Protein AF-A0A392RKI8-F1 (afdb_monomer_lite)

Organism: NCBI:txid97028

Sequence (116 aa):
FLLKPLKQFLLQHRPDCIVVDTFHRWAGDIDELKIPRIDDFTGNGCFPGCVIENTRKHVVLESLSSDSEPFVIPGLADRIEIKEIAYGLEASDQSFIWVVGKIINSSKQEETCSEN

Radius of gyration: 20.39 Å; chains: 1; bounding box: 41×44×45 Å

Foldseek 3Di:
DVPVVVLVVCLVPVDQEAEDDAVPPCPVVNVVVVRHYDYHDDVPDDVVVLQVVQCVVVVVVVPDPDLQDWDFRPPDPDTDIDGDVVVVVVVVPDDDDDDDDDPDPDPDDPPDPDDD

pLDDT: mean 81.09, std 16.01, range [28.77, 96.56]

Secondary structure (DSSP, 8-state):
--HHHHHHHHHHH--S-EEEETT-GGGGGGGGG---EEEEE-TT-HHHHHHHHHHHHTTGGGG-S-TT--EE-TT-SS--EE--HHHHHHHTT------PPP--------------

Structure (mmCIF, N/CA/C/O backbone):
data_AF-A0A392RKI8-F1
#
_entry.id   AF-A0A392RKI8-F1
#
loop_
_atom_site.group_PDB
_atom_site.id
_atom_site.type_symbol
_atom_site.label_atom_id
_atom_site.label_alt_id
_atom_site.label_comp_id
_atom_site.label_asym_id
_atom_site.label_entity_id
_atom_site.label_seq_id
_atom_site.pdbx_PDB_ins_code
_atom_site.Cartn_x
_atom_site.Cartn_y
_atom_site.Cartn_z
_atom_site.occupancy
_atom_site.B_iso_or_equiv
_atom_site.auth_seq_id
_atom_site.auth_comp_id
_atom_site.auth_asym_id
_atom_site.auth_atom_id
_atom_site.pdbx_PDB_model_num
ATOM 1 N N . PHE A 1 1 ? 1.481 9.834 22.056 1.00 66.00 1 PHE A N 1
ATOM 2 C CA . PHE A 1 1 ? 0.691 10.935 22.657 1.00 66.00 1 PHE A CA 1
ATOM 3 C C . PHE A 1 1 ? -0.789 10.935 22.249 1.00 66.00 1 PHE A C 1
ATOM 5 O O . PHE A 1 1 ? -1.607 11.237 23.104 1.00 66.00 1 PHE A O 1
ATOM 12 N N . LEU A 1 2 ? -1.168 10.532 21.024 1.00 83.44 2 LEU A N 1
ATOM 13 C CA . LEU A 1 2 ? -2.577 10.533 20.573 1.00 83.44 2 LEU A CA 1
ATOM 14 C C . LEU A 1 2 ? -3.407 9.286 20.945 1.00 83.44 2 LEU A C 1
ATOM 16 O O . LEU A 1 2 ? -4.630 9.343 20.933 1.00 83.44 2 LEU A O 1
ATOM 20 N N . LEU A 1 3 ? -2.771 8.175 21.326 1.00 88.19 3 LEU A N 1
ATOM 21 C CA . LEU A 1 3 ? -3.479 6.918 21.601 1.00 88.19 3 LEU A CA 1
ATOM 22 C C . LEU A 1 3 ? -4.470 7.016 22.777 1.00 88.19 3 LEU A C 1
ATOM 24 O O . LEU A 1 3 ? -5.582 6.512 22.693 1.00 88.19 3 LEU A O 1
ATOM 28 N N . LYS A 1 4 ? -4.089 7.691 23.869 1.00 90.06 4 LYS A N 1
ATOM 29 C CA . LYS A 1 4 ? -4.957 7.871 25.047 1.00 90.06 4 LYS A CA 1
ATOM 30 C C . LYS A 1 4 ? -6.249 8.645 24.728 1.00 90.06 4 LYS A C 1
ATOM 32 O O . LYS A 1 4 ? -7.318 8.112 25.021 1.00 90.06 4 LYS A O 1
ATOM 37 N N . PRO A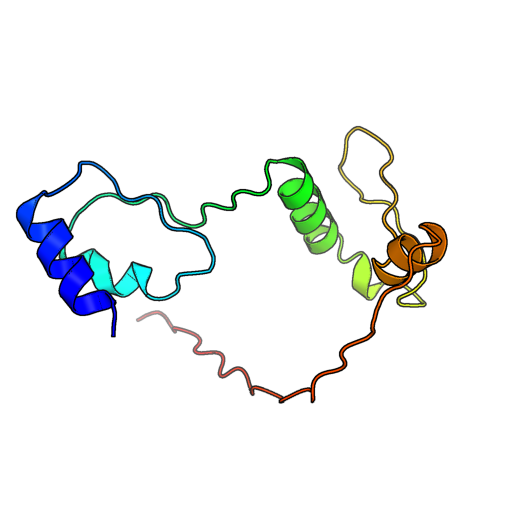 1 5 ? -6.201 9.855 24.130 1.00 93.88 5 PRO A N 1
ATOM 38 C CA . PRO A 1 5 ? -7.428 10.562 23.765 1.00 93.88 5 PRO A CA 1
ATOM 39 C C . PRO A 1 5 ? -8.252 9.808 22.710 1.00 93.88 5 PRO A C 1
ATOM 41 O O . PRO A 1 5 ? -9.477 9.823 22.792 1.00 93.88 5 PRO A O 1
ATOM 44 N N . LEU A 1 6 ? -7.610 9.081 21.788 1.00 92.31 6 LEU A N 1
ATOM 45 C CA . LEU A 1 6 ? -8.311 8.230 20.823 1.00 92.31 6 LEU A CA 1
ATOM 46 C C . LEU A 1 6 ? -9.090 7.095 21.507 1.00 92.31 6 LEU A C 1
ATOM 48 O O . LEU A 1 6 ? -10.272 6.921 21.229 1.00 92.31 6 LEU A O 1
ATOM 52 N N . LYS A 1 7 ? -8.469 6.359 22.439 1.00 93.00 7 LYS A N 1
ATOM 53 C CA . LYS A 1 7 ? -9.149 5.300 23.210 1.00 93.00 7 LYS A CA 1
ATOM 54 C C . LYS A 1 7 ? -10.378 5.837 23.944 1.00 93.00 7 LYS A C 1
ATOM 56 O O . LYS A 1 7 ? -11.442 5.230 23.883 1.00 93.00 7 LYS A O 1
ATOM 61 N N . GLN A 1 8 ? -10.249 6.998 24.589 1.00 94.00 8 GLN A N 1
ATOM 62 C CA . GLN A 1 8 ? -11.363 7.634 25.294 1.00 94.00 8 GLN A CA 1
ATOM 63 C C . GLN A 1 8 ? -12.516 7.999 24.346 1.00 94.00 8 GLN A C 1
ATOM 65 O O . GLN A 1 8 ? -13.676 7.759 24.674 1.00 94.00 8 GLN A O 1
ATOM 70 N N . PHE A 1 9 ? -12.201 8.545 23.170 1.00 94.88 9 PHE A N 1
ATOM 71 C CA . PHE A 1 9 ? -13.188 8.875 22.141 1.00 94.88 9 PHE A CA 1
ATOM 72 C C . PHE A 1 9 ? -13.914 7.624 21.618 1.00 94.88 9 PHE A C 1
ATOM 74 O O . PHE A 1 9 ? -15.144 7.592 21.553 1.00 94.88 9 PHE A O 1
ATOM 81 N N . LEU A 1 10 ? -13.167 6.556 21.322 1.00 94.25 10 LEU A N 1
ATOM 82 C CA . LEU A 1 10 ? -13.724 5.283 20.855 1.00 94.25 10 LEU A CA 1
ATOM 83 C C . LEU A 1 10 ? -14.629 4.624 21.903 1.00 94.25 10 LEU A C 1
ATOM 85 O O . LEU A 1 10 ? -15.663 4.076 21.541 1.00 94.25 10 LEU A O 1
ATOM 89 N N . LEU A 1 11 ? -14.297 4.722 23.193 1.00 92.12 11 LEU A N 1
ATOM 90 C CA . LEU A 1 11 ? -15.158 4.234 24.277 1.00 92.12 11 LEU A CA 1
ATOM 91 C C . LEU A 1 11 ? -16.472 5.018 24.392 1.00 92.12 11 LEU A C 1
ATOM 93 O O . LEU A 1 11 ? -17.504 4.436 24.715 1.00 92.12 11 LEU A O 1
ATOM 97 N N . GLN A 1 12 ? -16.444 6.330 24.143 1.00 96.06 12 GLN A N 1
ATOM 98 C CA . GLN A 1 12 ? -17.621 7.195 24.269 1.00 96.06 12 GLN A CA 1
ATOM 99 C C . GLN A 1 12 ? -18.608 7.049 23.113 1.00 96.06 12 GLN A C 1
ATOM 101 O O . GLN A 1 12 ? -19.805 7.242 23.315 1.00 96.06 12 GLN A O 1
ATOM 106 N N . HIS A 1 13 ? -18.124 6.785 21.900 1.00 95.44 13 HIS A N 1
ATOM 107 C CA . HIS A 1 13 ? -18.973 6.734 20.702 1.00 95.44 13 HIS A CA 1
ATOM 108 C C . HIS A 1 13 ? -19.181 5.317 20.175 1.00 95.44 13 HIS A C 1
ATOM 110 O O . HIS A 1 13 ? -20.175 5.068 19.503 1.00 95.44 13 HIS A O 1
ATOM 116 N N . ARG A 1 14 ? -18.264 4.402 20.511 1.00 92.75 14 ARG A N 1
ATOM 117 C CA . ARG A 1 14 ? -18.291 2.969 20.206 1.00 92.75 14 ARG A CA 1
ATOM 118 C C . ARG A 1 14 ? -18.759 2.650 18.773 1.00 92.75 14 ARG A C 1
ATOM 120 O O . ARG A 1 14 ? -19.829 2.066 18.610 1.00 92.75 14 ARG A O 1
ATOM 127 N N . PRO A 1 15 ? -17.974 3.024 17.745 1.00 95.50 15 PRO A N 1
ATOM 128 C CA . PRO A 1 15 ? -18.314 2.735 16.353 1.00 95.50 15 PRO A CA 1
ATOM 129 C C . PRO A 1 15 ? -18.404 1.226 16.080 1.00 95.50 15 PRO A C 1
ATOM 131 O O . PRO A 1 15 ? -17.795 0.424 16.789 1.00 95.50 15 PRO A O 1
ATOM 134 N N . ASP A 1 16 ? -19.111 0.851 15.012 1.00 96.56 16 ASP A N 1
ATOM 135 C CA . ASP A 1 16 ? -19.264 -0.551 14.595 1.00 96.56 16 ASP A CA 1
ATOM 136 C C . ASP A 1 16 ? -17.980 -1.149 13.995 1.00 96.56 16 ASP A C 1
ATOM 138 O O . ASP A 1 16 ? -17.781 -2.362 14.033 1.00 96.56 16 ASP A O 1
ATOM 142 N N . CYS A 1 17 ? -17.105 -0.309 13.435 1.00 95.00 17 CYS A N 1
ATOM 143 C CA . CYS A 1 17 ? -15.825 -0.718 12.866 1.00 95.00 17 CYS A CA 1
ATOM 144 C C . CYS A 1 17 ? -14.833 0.454 12.828 1.00 95.00 17 CYS A C 1
ATOM 146 O O . CYS A 1 17 ? -15.230 1.614 12.708 1.00 95.00 17 CYS A O 1
ATOM 148 N N . ILE A 1 18 ? -13.537 0.146 12.873 1.00 94.00 18 ILE A N 1
ATOM 149 C CA . ILE A 1 18 ? -12.435 1.097 12.668 1.00 94.00 18 ILE A CA 1
ATOM 150 C C . ILE A 1 18 ? -11.694 0.720 11.383 1.00 94.00 18 ILE A C 1
ATOM 152 O O . ILE A 1 18 ? -11.402 -0.449 11.158 1.00 94.00 18 ILE A O 1
ATOM 156 N N . VAL A 1 19 ? -11.378 1.699 10.539 1.00 93.81 19 VAL A N 1
ATOM 157 C CA . VAL A 1 19 ? -10.498 1.496 9.380 1.00 93.81 19 VAL A CA 1
ATOM 158 C C . VAL A 1 19 ? -9.129 2.049 9.736 1.00 93.81 19 VAL A C 1
ATOM 160 O O . VAL A 1 19 ? -9.006 3.228 10.076 1.00 93.81 19 VAL A O 1
ATOM 163 N N . VAL A 1 20 ? -8.121 1.187 9.699 1.00 91.31 20 VAL A N 1
ATOM 164 C CA . VAL A 1 20 ? -6.756 1.513 10.101 1.00 91.31 20 VAL A CA 1
ATOM 165 C C . VAL A 1 20 ? -5.882 1.551 8.858 1.00 91.31 20 VAL A C 1
ATOM 167 O O . VAL A 1 20 ? -5.787 0.576 8.119 1.00 91.31 20 VAL A O 1
ATOM 170 N N . ASP A 1 21 ? -5.225 2.686 8.638 1.00 90.12 21 ASP A N 1
ATOM 171 C CA . ASP A 1 21 ? -4.206 2.793 7.597 1.00 90.12 21 ASP A CA 1
ATOM 172 C C . ASP A 1 21 ? -2.972 1.948 7.953 1.00 90.12 21 ASP A C 1
ATOM 174 O O . ASP A 1 21 ? -2.529 1.944 9.106 1.00 90.12 21 ASP A O 1
ATOM 178 N N . THR A 1 22 ? -2.413 1.273 6.947 1.00 85.25 22 THR A N 1
ATOM 179 C CA . THR A 1 22 ? -1.297 0.313 7.042 1.00 85.25 22 THR A CA 1
ATOM 180 C C . THR A 1 22 ? -0.086 0.819 7.835 1.00 85.25 22 THR A C 1
ATOM 182 O O . THR A 1 22 ? 0.662 0.031 8.414 1.00 85.25 22 THR A O 1
ATOM 185 N N . PHE A 1 23 ? 0.145 2.133 7.910 1.00 85.50 23 PHE A N 1
ATOM 186 C CA . PHE A 1 23 ? 1.305 2.687 8.616 1.00 85.50 23 PHE A CA 1
ATOM 187 C C . PHE A 1 23 ? 1.105 2.847 10.133 1.00 85.50 23 PHE A C 1
ATOM 189 O O . PHE A 1 23 ? 2.061 3.148 10.860 1.00 85.50 23 PHE A O 1
ATOM 196 N N . HIS A 1 24 ? -0.101 2.621 10.656 1.00 86.56 24 HIS A N 1
ATOM 197 C CA . HIS A 1 24 ? -0.415 2.824 12.070 1.00 86.56 24 HIS A CA 1
ATOM 198 C C . HIS A 1 24 ? -0.153 1.587 12.934 1.00 86.56 24 HIS A C 1
ATOM 200 O O . HIS A 1 24 ? -1.064 0.887 13.368 1.00 86.56 24 HIS A O 1
ATOM 206 N N . ARG A 1 25 ? 1.116 1.394 13.311 1.00 82.69 25 ARG A N 1
ATOM 207 C CA . ARG A 1 25 ? 1.547 0.288 14.193 1.00 82.69 25 ARG A CA 1
ATOM 208 C C . ARG A 1 25 ? 0.871 0.255 15.572 1.00 82.69 25 ARG A C 1
ATOM 210 O O . ARG A 1 25 ? 0.881 -0.780 16.221 1.00 82.69 25 ARG A O 1
ATOM 217 N N . TRP A 1 26 ? 0.291 1.370 16.023 1.00 87.19 26 TRP A N 1
ATOM 218 C CA . TRP A 1 26 ? -0.426 1.452 17.302 1.00 87.19 26 TRP A CA 1
ATOM 219 C C . TRP A 1 26 ? -1.782 0.742 17.290 1.00 87.19 26 TRP A C 1
ATOM 221 O O . TRP A 1 26 ? -2.403 0.621 18.341 1.00 87.19 26 TRP A O 1
ATOM 231 N N . ALA A 1 27 ? -2.278 0.302 16.131 1.00 86.69 27 ALA A N 1
ATOM 232 C CA . ALA A 1 27 ? -3.610 -0.285 16.011 1.00 86.69 27 ALA A CA 1
ATOM 233 C C . ALA A 1 27 ? -3.823 -1.509 16.916 1.00 86.69 27 ALA A C 1
ATOM 235 O O . ALA A 1 27 ? -4.898 -1.654 17.493 1.00 86.69 27 ALA A O 1
ATOM 236 N N . GLY A 1 28 ? -2.777 -2.315 17.142 1.00 87.12 28 GLY A N 1
ATOM 237 C CA . GLY A 1 28 ? -2.805 -3.416 18.114 1.00 87.12 28 GLY A CA 1
ATOM 238 C C . GLY A 1 28 ? -3.142 -2.967 19.539 1.00 87.12 28 GLY A C 1
ATOM 239 O O . GLY A 1 28 ? -3.831 -3.665 20.279 1.00 87.12 28 GLY A O 1
ATOM 240 N N . ASP A 1 29 ? -2.746 -1.751 19.917 1.00 89.31 29 ASP A N 1
ATOM 241 C CA . ASP A 1 29 ? -2.935 -1.248 21.276 1.00 89.31 29 ASP A CA 1
ATOM 242 C C . ASP A 1 29 ? -4.410 -0.974 21.612 1.00 89.31 29 ASP A C 1
ATOM 244 O O . ASP A 1 29 ? -4.734 -0.772 22.785 1.00 89.31 29 ASP A O 1
ATOM 248 N N . ILE A 1 30 ? -5.307 -0.914 20.620 1.00 90.12 30 ILE A N 1
ATOM 249 C CA . ILE A 1 30 ? -6.744 -0.665 20.822 1.00 90.12 30 ILE A CA 1
ATOM 250 C C . ILE A 1 30 ? -7.608 -1.936 20.763 1.00 90.12 30 ILE A C 1
ATOM 252 O O . ILE A 1 30 ? -8.826 -1.838 20.914 1.00 90.12 30 ILE A O 1
ATOM 256 N N . ASP A 1 31 ? -7.013 -3.129 20.641 1.00 88.19 31 ASP A N 1
ATOM 257 C CA . ASP A 1 31 ? -7.750 -4.410 20.597 1.00 88.19 31 ASP A CA 1
ATOM 258 C C . ASP A 1 31 ? -8.502 -4.747 21.890 1.00 88.19 31 ASP A C 1
ATOM 260 O O . ASP A 1 31 ? -9.481 -5.503 21.895 1.00 88.19 31 ASP A O 1
ATOM 264 N N . GLU A 1 32 ? -8.091 -4.139 23.002 1.00 90.00 32 GLU A N 1
ATOM 265 C CA . GLU A 1 32 ? -8.806 -4.198 24.278 1.00 90.00 32 GLU A CA 1
ATOM 266 C C . GLU A 1 32 ? -10.228 -3.617 24.193 1.00 90.00 32 GLU A C 1
ATOM 268 O O . GLU A 1 32 ? -11.096 -4.017 24.968 1.00 90.00 32 GLU A O 1
ATOM 273 N N . LEU A 1 33 ? -10.495 -2.729 23.227 1.00 91.50 33 LEU A N 1
ATOM 274 C CA . LEU A 1 33 ? -11.798 -2.083 23.050 1.00 91.50 33 LEU A CA 1
ATOM 275 C C . LEU A 1 33 ? -12.844 -3.001 22.402 1.00 91.50 33 LEU A C 1
ATOM 277 O O . LEU A 1 33 ? -14.029 -2.668 22.416 1.00 91.50 33 LEU A O 1
ATOM 281 N N . LYS A 1 34 ? -12.429 -4.150 21.844 1.00 92.81 34 LYS A N 1
ATOM 282 C CA . LYS A 1 34 ? -13.308 -5.132 21.176 1.00 92.81 34 LYS A CA 1
ATOM 283 C C . LYS A 1 34 ? -14.198 -4.518 20.084 1.00 92.81 34 LYS A C 1
ATOM 285 O O . LYS A 1 34 ? -15.332 -4.953 19.887 1.00 92.81 34 LYS A O 1
ATOM 290 N N . ILE A 1 35 ? -13.679 -3.513 19.380 1.00 94.94 35 ILE A N 1
ATOM 291 C CA . ILE A 1 35 ? -14.305 -2.928 18.192 1.00 94.94 35 ILE A CA 1
ATOM 292 C C . ILE A 1 35 ? -13.690 -3.613 16.963 1.00 94.94 35 ILE A C 1
ATOM 294 O O . ILE A 1 35 ? -12.462 -3.645 16.870 1.00 94.94 35 ILE A O 1
ATOM 298 N N . PRO A 1 36 ? -14.495 -4.170 16.038 1.00 93.75 36 PRO A N 1
ATOM 299 C CA . PRO A 1 36 ? -13.993 -4.719 14.783 1.00 93.75 36 PRO A CA 1
ATOM 300 C C . PRO A 1 36 ? -13.129 -3.710 14.025 1.00 93.75 36 PRO A C 1
ATOM 302 O O . PRO A 1 36 ? -13.396 -2.506 14.049 1.00 93.75 36 PRO A O 1
ATOM 305 N N . ARG A 1 37 ? -12.104 -4.191 13.325 1.00 91.75 37 ARG A N 1
ATOM 306 C CA . ARG A 1 37 ? -11.237 -3.327 12.528 1.00 91.75 37 ARG A CA 1
ATOM 307 C C . ARG A 1 37 ? -10.903 -3.938 11.178 1.00 91.75 37 ARG A C 1
ATOM 309 O O . ARG A 1 37 ? -10.836 -5.157 11.038 1.00 91.75 37 ARG A O 1
ATOM 316 N N . ILE A 1 38 ? -10.700 -3.059 10.208 1.00 91.31 38 ILE A N 1
ATOM 317 C CA . ILE A 1 38 ? -10.109 -3.374 8.913 1.00 91.31 38 ILE A CA 1
ATOM 318 C C . ILE A 1 38 ? -8.671 -2.874 8.982 1.00 91.31 38 ILE A C 1
ATOM 320 O O . ILE A 1 38 ? -8.437 -1.662 8.974 1.00 91.31 38 ILE A O 1
ATOM 324 N N . ASP A 1 39 ? -7.749 -3.824 9.108 1.00 84.69 39 ASP A N 1
ATOM 325 C CA . ASP A 1 39 ? -6.311 -3.572 9.083 1.00 84.69 39 ASP A CA 1
ATOM 326 C C . ASP A 1 39 ? -5.809 -3.402 7.644 1.00 84.69 39 ASP A C 1
ATOM 328 O O . ASP A 1 39 ? -6.448 -3.843 6.686 1.00 84.69 39 ASP A O 1
ATOM 332 N N . ASP A 1 40 ? -4.652 -2.753 7.512 1.00 80.69 40 ASP A N 1
ATOM 333 C CA . ASP A 1 40 ? -3.912 -2.590 6.257 1.00 80.69 40 ASP A CA 1
ATOM 334 C C . ASP A 1 40 ? -4.668 -1.854 5.138 1.00 80.69 40 ASP A C 1
ATOM 336 O O . ASP A 1 40 ? -4.504 -2.132 3.941 1.00 80.69 40 ASP A O 1
ATOM 340 N N . PHE A 1 41 ? -5.475 -0.851 5.504 1.00 86.75 41 PHE A N 1
ATOM 341 C CA . PHE A 1 41 ? -6.068 0.031 4.509 1.00 86.75 41 PHE A CA 1
ATOM 342 C C . PHE A 1 41 ? -4.975 0.844 3.809 1.00 86.75 41 PHE A C 1
ATOM 344 O O . PHE A 1 41 ? -4.412 1.788 4.362 1.00 86.75 41 PHE A O 1
ATOM 351 N N . THR A 1 42 ? -4.709 0.491 2.554 1.00 80.38 42 THR A N 1
ATOM 352 C CA . THR A 1 42 ? -3.746 1.190 1.708 1.00 80.38 42 THR A CA 1
ATOM 353 C C . THR A 1 42 ? -4.526 1.999 0.672 1.00 80.38 42 THR A C 1
ATOM 355 O O . THR A 1 42 ? -5.057 1.456 -0.294 1.00 80.38 42 THR A O 1
ATOM 358 N N . GLY A 1 43 ? -4.643 3.314 0.875 1.00 82.25 43 GLY A N 1
ATOM 359 C CA . GLY A 1 43 ? -5.464 4.216 0.045 1.00 82.25 43 GLY A CA 1
ATOM 360 C C . GLY A 1 43 ? -4.984 4.431 -1.402 1.00 82.25 43 GLY A C 1
ATOM 361 O O . GLY A 1 43 ? -5.388 5.399 -2.038 1.00 82.25 43 GLY A O 1
ATOM 362 N N . ASN A 1 44 ? -4.106 3.572 -1.926 1.00 81.44 44 ASN A N 1
ATOM 363 C CA . ASN A 1 44 ? -3.451 3.707 -3.232 1.00 81.44 44 ASN A CA 1
ATOM 364 C C 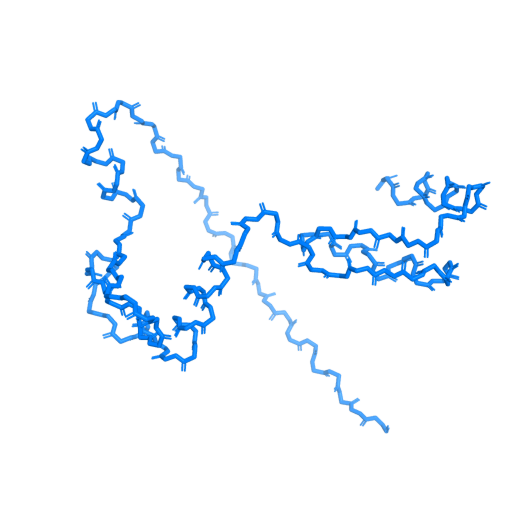. ASN A 1 44 ? -4.120 2.897 -4.368 1.00 81.44 44 ASN A C 1
ATOM 366 O O . ASN A 1 44 ? -3.688 2.984 -5.517 1.00 81.44 44 ASN A O 1
ATOM 370 N N . GLY A 1 45 ? -5.197 2.156 -4.080 1.00 83.12 45 GLY A N 1
ATOM 371 C CA . GLY A 1 45 ? -5.940 1.362 -5.065 1.00 83.12 45 GLY A CA 1
ATOM 372 C C . GLY A 1 45 ? -5.304 0.000 -5.379 1.00 83.12 45 GLY A C 1
ATOM 373 O O . GLY A 1 45 ? -4.303 -0.397 -4.794 1.00 83.12 45 GLY A O 1
ATOM 374 N N . CYS A 1 46 ? -5.900 -0.754 -6.312 1.00 86.25 46 CYS A N 1
ATOM 375 C CA . CYS A 1 46 ? -5.494 -2.147 -6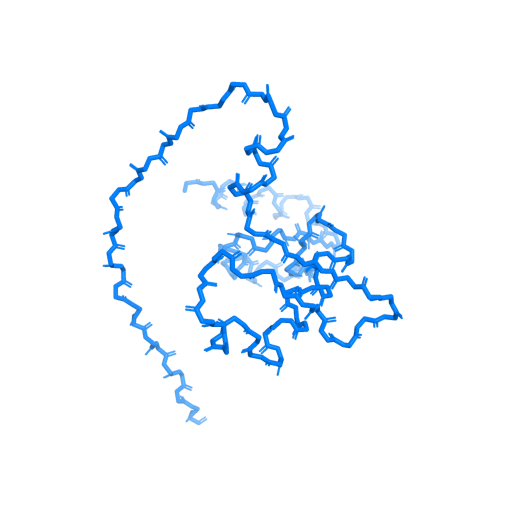.561 1.00 86.25 46 CYS A CA 1
ATOM 376 C C . CYS A 1 46 ? -4.164 -2.273 -7.318 1.00 86.25 46 CYS A C 1
ATOM 378 O O . CYS A 1 46 ? -3.384 -3.180 -7.040 1.00 86.25 46 CYS A O 1
ATOM 380 N N . PHE A 1 47 ? -3.894 -1.376 -8.273 1.00 90.44 47 PHE A N 1
ATOM 381 C CA . PHE A 1 47 ? -2.738 -1.502 -9.166 1.00 90.44 47 PHE A CA 1
ATOM 382 C C . PHE A 1 47 ? -1.389 -1.507 -8.422 1.00 90.44 47 PHE A C 1
ATOM 384 O O . PHE A 1 47 ? -0.624 -2.452 -8.629 1.00 90.44 47 PHE A O 1
ATOM 391 N N . PRO A 1 48 ? -1.092 -0.557 -7.509 1.00 88.94 48 PRO A N 1
ATOM 392 C CA . PRO A 1 48 ? 0.155 -0.592 -6.745 1.00 88.94 48 PRO A CA 1
ATOM 393 C C . PRO A 1 48 ? 0.300 -1.866 -5.908 1.00 88.94 48 PRO A C 1
ATOM 395 O O . PRO A 1 48 ? 1.385 -2.441 -5.854 1.00 88.94 48 PRO A O 1
ATOM 398 N N . GLY A 1 49 ? -0.798 -2.351 -5.316 1.00 87.88 49 GLY A N 1
ATOM 399 C CA . GLY A 1 49 ? -0.814 -3.617 -4.583 1.00 87.88 49 GLY A CA 1
ATOM 400 C C . GLY A 1 49 ? -0.441 -4.810 -5.467 1.00 87.88 49 GLY A C 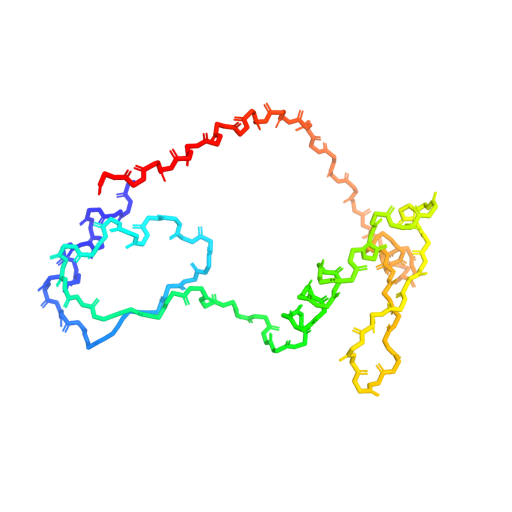1
ATOM 401 O O . GLY A 1 49 ? 0.418 -5.609 -5.095 1.00 87.88 49 GLY A O 1
ATOM 402 N N . CYS A 1 50 ? -1.016 -4.900 -6.671 1.00 90.19 50 CYS A N 1
ATOM 403 C CA . CYS A 1 50 ? -0.681 -5.949 -7.635 1.00 90.19 50 CYS A CA 1
ATOM 404 C C . CYS A 1 50 ? 0.785 -5.881 -8.082 1.00 90.19 50 CYS A C 1
ATOM 406 O O . CYS A 1 50 ? 1.429 -6.923 -8.196 1.00 90.19 50 CYS A O 1
ATOM 408 N N . VAL A 1 51 ? 1.319 -4.681 -8.319 1.00 90.69 51 VAL A N 1
ATOM 409 C CA . VAL A 1 51 ? 2.727 -4.482 -8.688 1.00 90.69 51 VAL A CA 1
ATOM 410 C C . VAL A 1 51 ? 3.657 -4.958 -7.575 1.00 90.69 51 VAL A C 1
ATOM 412 O O . VAL A 1 51 ? 4.550 -5.764 -7.838 1.00 90.69 51 VAL A O 1
ATOM 415 N N . ILE A 1 52 ? 3.439 -4.499 -6.339 1.00 88.19 52 ILE A N 1
ATOM 416 C CA . ILE A 1 52 ? 4.274 -4.852 -5.182 1.00 88.19 52 ILE A CA 1
ATOM 417 C C . ILE A 1 52 ? 4.266 -6.365 -4.971 1.00 88.19 52 ILE A C 1
ATOM 419 O O . ILE A 1 52 ? 5.324 -6.987 -4.868 1.00 88.19 52 ILE A O 1
ATOM 423 N N . GLU A 1 53 ? 3.081 -6.973 -4.956 1.00 89.75 53 GLU A N 1
ATOM 424 C CA . GLU A 1 53 ? 2.950 -8.397 -4.665 1.00 89.75 53 GLU A CA 1
ATOM 425 C C . GLU A 1 53 ? 3.560 -9.272 -5.767 1.00 89.75 53 GLU A C 1
ATOM 427 O O . GLU A 1 53 ? 4.237 -10.255 -5.465 1.00 89.75 53 GLU A O 1
ATOM 432 N N . ASN A 1 54 ? 3.385 -8.914 -7.043 1.00 90.44 54 ASN A N 1
ATOM 433 C CA . ASN A 1 54 ? 4.003 -9.660 -8.139 1.00 90.44 54 ASN A CA 1
ATOM 434 C C . ASN A 1 54 ? 5.520 -9.470 -8.193 1.00 90.44 54 ASN A C 1
ATOM 436 O O . ASN A 1 54 ? 6.238 -10.442 -8.427 1.00 90.44 54 ASN A O 1
ATOM 440 N N . THR A 1 55 ? 6.013 -8.263 -7.917 1.00 89.44 55 THR A N 1
ATOM 441 C CA . THR A 1 55 ? 7.455 -7.993 -7.821 1.00 89.44 55 THR A CA 1
ATOM 442 C C . THR A 1 55 ? 8.090 -8.843 -6.722 1.00 89.44 55 THR A C 1
ATOM 444 O O . THR A 1 55 ? 9.114 -9.484 -6.954 1.00 89.44 55 THR A O 1
ATOM 447 N N . ARG A 1 56 ? 7.444 -8.907 -5.548 1.00 88.00 56 ARG A N 1
ATOM 448 C CA . ARG A 1 56 ? 7.891 -9.698 -4.392 1.00 88.00 56 ARG A CA 1
ATOM 449 C C . ARG A 1 56 ? 7.864 -11.200 -4.672 1.00 88.00 56 ARG A C 1
ATOM 451 O O . ARG A 1 56 ? 8.841 -11.884 -4.395 1.00 88.00 56 ARG A O 1
ATOM 458 N N . LYS A 1 57 ? 6.763 -11.718 -5.228 1.00 89.31 57 LYS A N 1
ATOM 459 C CA . LYS A 1 57 ? 6.593 -13.154 -5.522 1.00 89.31 57 LYS A CA 1
ATOM 460 C C . LYS A 1 57 ? 7.615 -13.700 -6.509 1.00 89.31 57 LYS A C 1
ATOM 462 O O . LYS A 1 57 ? 8.011 -14.853 -6.391 1.00 89.31 57 LYS A O 1
ATOM 467 N N . HIS A 1 58 ? 8.009 -12.886 -7.480 1.00 84.19 58 HIS A N 1
ATOM 468 C CA . HIS A 1 58 ? 8.918 -13.301 -8.544 1.00 84.19 58 HIS A CA 1
ATOM 469 C C . HIS A 1 58 ? 10.345 -12.794 -8.327 1.00 84.19 58 HIS A C 1
ATOM 471 O O . HIS A 1 58 ? 11.185 -12.983 -9.199 1.00 84.19 58 HIS A O 1
ATOM 477 N N . VAL A 1 59 ? 10.610 -12.164 -7.173 1.00 78.19 59 VAL A N 1
ATOM 478 C CA . VAL A 1 59 ? 11.935 -11.693 -6.743 1.00 78.19 59 VAL A CA 1
ATOM 479 C C . VAL A 1 59 ? 12.621 -10.838 -7.820 1.00 78.19 59 VAL A C 1
ATOM 481 O O . VAL A 1 59 ? 13.828 -10.905 -8.037 1.00 78.19 59 VAL A O 1
ATOM 484 N N . VAL A 1 60 ? 11.831 -10.031 -8.538 1.00 77.25 60 VAL A N 1
ATOM 485 C CA . VAL A 1 60 ? 12.305 -9.387 -9.774 1.00 77.25 60 VAL A CA 1
ATOM 486 C C . VAL A 1 60 ? 13.460 -8.433 -9.486 1.00 77.25 60 VAL A C 1
ATOM 488 O O . VAL A 1 60 ? 14.442 -8.430 -10.218 1.00 77.25 60 VAL A O 1
ATOM 491 N N . LEU A 1 61 ? 13.388 -7.693 -8.377 1.00 76.06 61 LEU A N 1
ATOM 492 C CA . LEU A 1 61 ? 14.395 -6.696 -8.009 1.00 76.06 61 LEU A CA 1
ATOM 493 C C . LEU A 1 61 ? 15.774 -7.296 -7.703 1.00 76.06 61 LEU A C 1
ATOM 495 O O . LEU A 1 61 ? 16.775 -6.665 -8.012 1.00 76.06 61 LEU A O 1
ATOM 499 N N . GLU A 1 62 ? 15.854 -8.505 -7.139 1.00 78.44 62 GLU A N 1
ATOM 500 C CA . GLU A 1 62 ? 17.153 -9.134 -6.824 1.00 78.44 62 GLU A CA 1
ATOM 501 C C . GLU A 1 62 ? 17.841 -9.697 -8.075 1.00 78.44 62 GLU A C 1
ATOM 503 O O . GLU A 1 62 ? 19.037 -9.976 -8.058 1.00 78.44 62 GLU A O 1
ATOM 508 N N . SER A 1 63 ? 17.083 -9.869 -9.162 1.00 75.81 63 SER A N 1
ATOM 509 C CA . SER A 1 63 ? 17.590 -10.373 -10.439 1.00 75.81 63 SER A CA 1
ATOM 510 C C . SER A 1 63 ? 18.111 -9.280 -11.377 1.00 75.81 63 SER A C 1
ATOM 512 O O . SER A 1 63 ? 18.657 -9.606 -12.431 1.00 75.81 63 SER A O 1
ATOM 514 N N . LEU A 1 64 ? 17.951 -8.003 -11.013 1.00 80.94 64 LEU A N 1
ATOM 515 C CA . LEU A 1 64 ? 18.379 -6.878 -11.842 1.00 80.94 64 LEU A CA 1
ATOM 516 C C . LEU A 1 64 ? 19.881 -6.641 -11.728 1.00 80.94 64 LEU A C 1
ATOM 518 O O . LEU A 1 64 ? 20.485 -6.765 -10.662 1.00 80.94 64 LEU A O 1
ATOM 522 N N . SER A 1 65 ? 20.481 -6.267 -12.854 1.00 81.00 65 SER A N 1
ATOM 523 C CA . SER A 1 65 ? 21.907 -5.948 -12.926 1.00 81.00 65 SER A CA 1
ATOM 524 C C . SER A 1 65 ? 22.213 -4.514 -12.480 1.00 81.00 65 SER A C 1
ATOM 526 O O . SER A 1 65 ? 23.354 -4.202 -12.132 1.00 81.00 65 SER A O 1
ATOM 528 N N . SER A 1 66 ? 21.201 -3.641 -12.485 1.00 81.94 66 SER A N 1
ATOM 529 C CA . SER A 1 66 ? 21.295 -2.229 -12.121 1.00 81.94 66 SER A CA 1
ATOM 530 C C . SER A 1 66 ? 19.962 -1.714 -11.574 1.00 81.94 66 SER A C 1
ATOM 532 O O . SER A 1 66 ? 18.908 -2.055 -12.105 1.00 81.94 66 SER A O 1
ATOM 534 N N . ASP A 1 67 ? 20.013 -0.812 -10.589 1.00 74.38 67 ASP A N 1
ATOM 535 C CA . ASP A 1 67 ? 18.836 -0.100 -10.051 1.00 74.38 67 ASP A CA 1
ATOM 536 C C . ASP A 1 67 ? 18.087 0.713 -11.124 1.00 74.38 67 ASP A C 1
ATOM 538 O O . ASP A 1 67 ? 16.899 1.007 -11.003 1.00 74.38 67 ASP A O 1
ATOM 542 N N . SER A 1 68 ? 18.790 1.041 -12.207 1.00 76.69 68 SER A N 1
ATOM 543 C CA . SER A 1 68 ? 18.281 1.795 -13.344 1.00 76.69 68 SER A CA 1
ATOM 544 C C . SER A 1 68 ? 17.693 0.932 -14.465 1.00 76.69 68 SER A C 1
ATOM 546 O O . SER A 1 68 ? 17.159 1.465 -15.443 1.00 76.69 68 SER A O 1
ATOM 548 N N . GLU A 1 69 ? 17.808 -0.392 -14.366 1.00 81.69 69 GLU A N 1
ATOM 549 C CA . GLU A 1 69 ? 17.316 -1.317 -15.382 1.00 81.69 69 GLU A CA 1
ATOM 550 C C . GLU A 1 69 ? 15.776 -1.394 -15.335 1.00 81.69 69 GLU A C 1
ATOM 552 O O . GLU A 1 69 ? 15.208 -1.748 -14.298 1.00 81.69 69 GLU A O 1
ATOM 557 N N . PRO A 1 70 ? 15.061 -1.061 -16.430 1.00 84.69 70 PRO A N 1
ATOM 558 C CA . PRO A 1 70 ? 13.618 -1.238 -16.472 1.00 84.69 70 PRO A CA 1
ATOM 559 C C . PRO A 1 70 ? 13.263 -2.721 -16.407 1.00 84.69 70 PRO A C 1
ATOM 561 O O . PRO A 1 70 ? 13.917 -3.556 -17.032 1.00 84.69 70 PRO A O 1
ATOM 564 N N . PHE A 1 71 ? 12.168 -3.048 -15.725 1.00 88.12 71 PHE A N 1
ATOM 565 C CA . PHE A 1 71 ? 11.721 -4.432 -15.617 1.00 88.12 71 PHE A CA 1
ATOM 566 C C . PHE A 1 71 ? 10.217 -4.576 -15.796 1.00 88.12 71 PHE A C 1
ATOM 568 O O . PHE A 1 71 ? 9.424 -3.687 -15.479 1.00 88.12 71 PHE A O 1
ATOM 575 N N . VAL A 1 72 ? 9.824 -5.728 -16.335 1.00 91.06 72 VAL A N 1
ATOM 576 C CA . VAL A 1 72 ? 8.421 -6.080 -16.545 1.00 91.06 72 VAL A CA 1
ATOM 577 C C . VAL A 1 72 ? 7.877 -6.732 -15.285 1.00 91.06 72 VAL A C 1
ATOM 579 O O . VAL A 1 72 ? 8.532 -7.599 -14.708 1.00 91.06 72 VAL A O 1
ATOM 582 N N . ILE A 1 73 ? 6.664 -6.354 -14.882 1.00 92.06 73 ILE A N 1
ATOM 583 C CA . ILE A 1 73 ? 5.975 -7.004 -13.768 1.00 92.06 73 ILE A CA 1
ATOM 584 C C . ILE A 1 73 ? 5.337 -8.307 -14.260 1.00 92.06 73 ILE A C 1
ATOM 586 O O . ILE A 1 73 ? 4.391 -8.258 -15.052 1.00 92.06 73 ILE A O 1
ATOM 590 N N . PRO A 1 74 ? 5.816 -9.478 -13.811 1.00 89.81 74 PRO A N 1
ATOM 591 C CA . PRO A 1 74 ? 5.191 -10.747 -14.159 1.00 89.81 74 PRO A CA 1
ATOM 592 C C . PRO A 1 74 ? 3.802 -10.869 -13.516 1.00 89.81 74 PRO A C 1
ATOM 594 O O . PRO A 1 74 ? 3.528 -10.264 -12.485 1.00 89.81 74 PRO A O 1
ATOM 597 N N . GLY A 1 75 ? 2.913 -11.667 -14.109 1.00 88.19 75 GLY A N 1
ATOM 598 C CA . GLY A 1 75 ? 1.615 -12.001 -13.503 1.00 88.19 75 GLY A CA 1
ATOM 599 C C . GLY A 1 75 ? 0.508 -10.946 -13.642 1.00 88.19 75 GLY A C 1
ATOM 600 O O . GLY A 1 75 ? -0.582 -11.152 -13.109 1.00 88.19 75 GLY A O 1
ATOM 601 N N . LEU A 1 76 ? 0.744 -9.847 -14.367 1.00 89.69 76 LEU A N 1
ATOM 602 C CA . LEU A 1 76 ? -0.305 -8.901 -14.766 1.00 89.69 76 LEU A CA 1
ATOM 603 C C . LEU A 1 76 ? -0.880 -9.259 -16.145 1.00 89.69 76 LEU A C 1
ATOM 605 O O . LEU A 1 76 ? -0.196 -9.859 -16.972 1.00 89.69 76 LEU A O 1
ATOM 609 N N . ALA A 1 77 ? -2.147 -8.901 -16.380 1.00 90.81 77 ALA A N 1
ATOM 610 C CA . ALA A 1 77 ? -2.829 -9.156 -17.654 1.00 90.81 77 ALA A CA 1
ATOM 611 C C . ALA A 1 77 ? -2.191 -8.379 -18.816 1.00 90.81 77 ALA A C 1
ATOM 613 O O . ALA A 1 77 ? -2.034 -8.913 -19.912 1.00 90.81 77 ALA A O 1
ATOM 614 N N . ASP A 1 78 ? -1.791 -7.138 -18.542 1.00 91.62 78 ASP A N 1
ATOM 615 C CA . ASP A 1 78 ? -1.092 -6.274 -19.482 1.00 91.62 78 ASP A CA 1
ATOM 616 C C . ASP A 1 78 ? 0.416 -6.276 -19.216 1.00 91.62 78 ASP A C 1
ATOM 618 O O . ASP A 1 78 ? 0.874 -6.428 -18.078 1.00 91.62 78 ASP A O 1
ATOM 622 N N . ARG A 1 79 ? 1.206 -6.046 -20.272 1.00 92.81 79 ARG A N 1
ATOM 623 C CA . ARG A 1 79 ? 2.657 -5.858 -20.154 1.00 92.81 79 ARG A CA 1
ATOM 624 C C . ARG A 1 79 ? 2.940 -4.494 -19.526 1.00 92.81 79 ARG A C 1
ATOM 626 O O . ARG A 1 79 ? 2.950 -3.480 -20.220 1.00 92.81 79 ARG A O 1
ATOM 633 N N . ILE A 1 80 ? 3.212 -4.493 -18.227 1.00 92.50 80 ILE A N 1
ATOM 634 C CA . ILE A 1 80 ? 3.599 -3.301 -17.467 1.00 92.50 80 ILE A CA 1
ATOM 635 C C . ILE A 1 80 ? 5.103 -3.321 -17.220 1.00 92.50 80 ILE A C 1
ATOM 637 O O . ILE A 1 80 ? 5.632 -4.288 -16.675 1.00 92.50 80 ILE A O 1
ATOM 641 N N . GLU A 1 81 ? 5.773 -2.241 -17.604 1.00 90.56 81 GLU A N 1
ATOM 642 C CA . GLU A 1 81 ? 7.205 -2.025 -17.409 1.00 90.56 81 GLU A CA 1
ATOM 643 C C . GLU A 1 81 ? 7.403 -0.860 -16.435 1.00 90.56 81 GLU A C 1
ATOM 645 O O . GLU A 1 81 ? 6.794 0.198 -16.608 1.00 90.56 81 GLU A O 1
ATOM 650 N N . ILE A 1 82 ? 8.211 -1.065 -15.393 1.00 87.81 82 ILE A N 1
ATOM 651 C CA . ILE A 1 82 ? 8.460 -0.075 -14.338 1.00 87.81 82 ILE A CA 1
ATOM 652 C C . ILE A 1 82 ? 9.904 0.411 -14.417 1.00 87.81 82 ILE A C 1
ATOM 654 O O . ILE A 1 82 ? 10.821 -0.357 -14.702 1.00 87.81 82 ILE A O 1
ATOM 658 N N . LYS A 1 83 ? 10.080 1.711 -14.167 1.00 84.56 83 LYS A N 1
ATOM 659 C CA . LYS A 1 83 ? 11.368 2.404 -14.067 1.00 84.56 83 LYS A CA 1
ATOM 660 C C . LYS A 1 83 ? 11.501 3.065 -12.703 1.00 84.56 83 LYS A C 1
ATOM 662 O O . LYS A 1 83 ? 10.493 3.390 -12.072 1.00 84.56 83 LYS A O 1
ATOM 667 N N . GLU A 1 84 ? 12.738 3.298 -12.279 1.00 81.31 84 GLU A N 1
ATOM 668 C CA . GLU A 1 84 ? 13.029 4.059 -11.067 1.00 81.31 84 GLU A CA 1
ATOM 669 C C . GLU A 1 84 ? 12.403 5.464 -11.133 1.00 81.31 84 GLU A C 1
ATOM 671 O O . GLU A 1 84 ? 12.388 6.110 -12.185 1.00 81.31 84 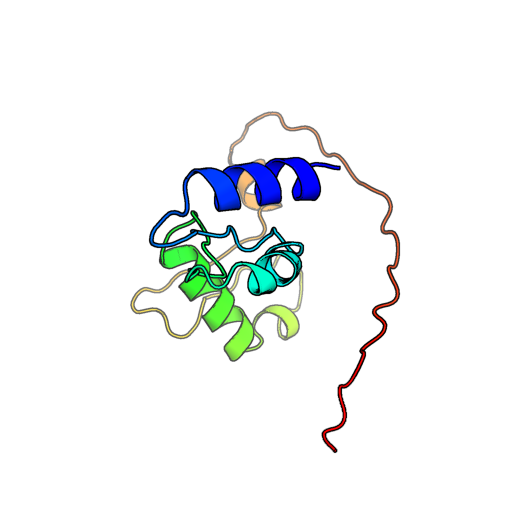GLU A O 1
ATOM 676 N N . ILE A 1 85 ? 11.899 5.962 -10.000 1.00 79.75 85 ILE A N 1
ATOM 677 C CA . ILE A 1 85 ? 11.235 7.272 -9.923 1.00 79.75 85 ILE A CA 1
ATOM 678 C C . ILE A 1 85 ? 12.139 8.421 -10.394 1.00 79.75 85 ILE A C 1
ATOM 680 O O . ILE A 1 85 ? 11.644 9.383 -10.978 1.00 79.75 85 ILE A O 1
ATOM 684 N N . ALA A 1 86 ? 13.456 8.288 -10.202 1.00 73.31 86 ALA A N 1
ATOM 685 C CA . ALA A 1 86 ? 14.467 9.227 -10.674 1.00 73.31 86 ALA A CA 1
ATOM 686 C C . ALA A 1 86 ? 14.344 9.499 -12.183 1.00 73.31 86 ALA A C 1
ATOM 688 O O . ALA A 1 86 ? 14.353 10.657 -12.594 1.00 73.31 86 ALA A O 1
ATOM 689 N N . TYR A 1 87 ? 14.116 8.456 -12.988 1.00 76.00 87 TYR A N 1
ATOM 690 C CA . TYR A 1 87 ? 13.912 8.587 -14.432 1.00 76.00 87 TYR A CA 1
ATOM 691 C C . TYR A 1 87 ? 12.618 9.306 -14.783 1.00 76.00 87 TYR A C 1
ATOM 693 O O . TYR A 1 87 ? 12.580 10.072 -15.740 1.00 76.00 87 TYR A O 1
ATOM 701 N N . GLY A 1 88 ? 11.547 9.056 -14.026 1.00 77.81 88 GLY A N 1
ATOM 702 C CA . GLY A 1 88 ? 10.284 9.767 -14.217 1.00 77.81 88 GLY A CA 1
ATOM 703 C C . GLY A 1 88 ? 10.435 11.263 -13.945 1.00 77.81 88 GLY A C 1
ATOM 704 O O . GLY A 1 88 ? 9.901 12.081 -14.691 1.00 77.81 88 GLY A O 1
ATOM 705 N N . LEU A 1 89 ? 11.198 11.618 -12.909 1.00 81.19 89 LEU A N 1
ATOM 706 C CA . LEU A 1 89 ? 11.505 13.007 -12.578 1.00 81.19 89 LEU A CA 1
ATOM 707 C C . LEU A 1 89 ? 12.402 13.656 -13.638 1.00 81.19 89 LEU A C 1
ATOM 709 O O . LEU A 1 89 ? 12.075 14.745 -14.102 1.00 81.19 89 LEU A O 1
ATOM 713 N N . GLU A 1 90 ? 13.470 12.981 -14.072 1.00 79.50 90 GLU A N 1
ATOM 714 C CA . GLU A 1 90 ? 14.352 13.465 -15.142 1.00 79.50 90 GLU A CA 1
ATOM 715 C C . GLU A 1 90 ? 13.585 13.684 -16.454 1.00 79.50 90 GLU A C 1
ATOM 717 O O . GLU A 1 90 ? 13.661 14.758 -17.041 1.00 79.50 90 GLU A O 1
ATOM 722 N N . ALA A 1 91 ? 12.767 12.715 -16.872 1.00 82.44 91 ALA A N 1
ATOM 723 C CA . ALA A 1 91 ? 11.985 12.802 -18.104 1.00 82.44 91 ALA A CA 1
ATOM 724 C C . ALA A 1 91 ? 10.850 13.842 -18.058 1.00 82.44 91 ALA A C 1
ATOM 726 O O . ALA A 1 91 ? 10.258 14.145 -19.092 1.00 82.44 91 ALA A O 1
ATOM 727 N N . SER A 1 92 ? 10.502 14.361 -16.876 1.00 86.31 92 SER A N 1
ATOM 728 C CA . SER A 1 92 ? 9.424 15.346 -16.724 1.00 86.31 92 SER A CA 1
ATOM 729 C C . SER A 1 92 ? 9.829 16.777 -17.102 1.00 86.31 92 SER A C 1
ATOM 731 O O . SER A 1 92 ? 8.956 17.650 -17.158 1.00 86.31 92 SER A O 1
ATOM 733 N N . ASP A 1 93 ? 11.128 17.034 -17.313 1.00 87.94 93 ASP A N 1
ATOM 734 C CA . ASP A 1 93 ? 11.710 18.372 -17.516 1.00 87.94 93 ASP A CA 1
ATOM 735 C C . ASP A 1 93 ? 11.298 19.398 -16.433 1.00 87.94 93 ASP A C 1
ATOM 737 O O . ASP A 1 93 ? 11.344 20.613 -16.638 1.00 87.94 93 ASP A O 1
ATOM 741 N N . GLN A 1 94 ? 10.877 18.929 -15.254 1.00 87.00 94 GLN A N 1
ATOM 742 C CA . GLN A 1 94 ? 10.568 19.786 -14.114 1.00 87.00 94 GLN A CA 1
ATOM 743 C C . GLN A 1 94 ? 11.816 19.997 -13.263 1.00 87.00 94 GLN A C 1
ATOM 745 O O . GLN A 1 94 ? 12.585 19.072 -13.023 1.00 87.00 94 GLN A O 1
ATOM 750 N N . SER A 1 95 ? 12.002 21.205 -12.735 1.00 83.69 95 SER A N 1
ATOM 751 C CA . SER A 1 95 ? 13.028 21.450 -11.719 1.00 83.69 95 SER A CA 1
ATOM 752 C C . SER A 1 95 ? 12.625 20.782 -10.403 1.00 83.69 95 SER A C 1
ATOM 754 O O . SER A 1 95 ? 11.600 21.137 -9.819 1.00 83.69 95 SER A O 1
ATOM 756 N N . PHE A 1 96 ? 13.442 19.862 -9.895 1.00 82.38 96 PHE A N 1
ATOM 757 C CA . PHE A 1 96 ? 13.244 19.223 -8.591 1.00 82.38 96 PHE A CA 1
ATOM 758 C C . PHE A 1 96 ? 14.517 19.285 -7.738 1.00 82.38 96 PHE A C 1
ATOM 760 O O . PHE A 1 96 ? 15.626 19.438 -8.247 1.00 82.38 96 PHE A O 1
ATOM 767 N N . ILE A 1 97 ? 14.354 19.204 -6.414 1.00 81.00 97 ILE A N 1
ATOM 768 C CA . ILE A 1 97 ? 15.460 19.234 -5.449 1.00 81.00 97 ILE A CA 1
ATOM 769 C C . ILE A 1 97 ? 15.656 17.828 -4.888 1.00 81.00 97 ILE A C 1
ATOM 771 O O . ILE A 1 97 ? 14.727 17.240 -4.338 1.00 81.00 97 ILE A O 1
ATOM 775 N N . TRP A 1 98 ? 16.883 17.317 -4.969 1.00 77.88 98 TRP A N 1
ATOM 776 C CA . TRP A 1 98 ? 17.275 16.082 -4.297 1.00 77.88 98 TRP A CA 1
ATOM 777 C C . TRP A 1 98 ? 17.507 16.330 -2.806 1.00 77.88 98 TRP A C 1
ATOM 779 O O . TRP A 1 98 ? 18.339 17.154 -2.425 1.00 77.88 98 TRP A O 1
ATOM 789 N N . VAL A 1 99 ? 16.809 15.582 -1.953 1.00 79.25 99 VAL A N 1
ATOM 790 C CA . VAL A 1 99 ? 17.058 15.558 -0.507 1.00 79.25 99 VAL A CA 1
ATOM 791 C C . VAL A 1 99 ? 17.559 14.168 -0.138 1.00 79.25 99 VAL A C 1
ATOM 793 O O . VAL A 1 99 ? 16.797 13.207 -0.142 1.00 79.25 99 VAL A O 1
ATOM 796 N N . VAL A 1 100 ? 18.849 14.058 0.178 1.00 78.81 100 VAL A N 1
ATOM 797 C CA . VAL A 1 100 ? 19.478 12.792 0.580 1.00 78.81 100 VAL A CA 1
ATOM 798 C C . VAL A 1 100 ? 19.616 12.762 2.102 1.00 78.81 100 VAL A C 1
ATOM 800 O O . VAL A 1 100 ? 20.305 13.594 2.693 1.00 78.81 100 VAL A O 1
ATOM 803 N N . GLY A 1 101 ? 18.939 11.812 2.749 1.00 73.81 101 GLY A N 1
ATOM 804 C CA . GLY A 1 101 ? 19.047 11.570 4.190 1.00 73.81 101 GLY A CA 1
ATOM 805 C C . GLY A 1 101 ? 20.211 10.639 4.544 1.00 73.81 101 GLY A C 1
ATOM 806 O O . GLY A 1 101 ? 20.649 9.832 3.728 1.00 73.81 101 GLY A O 1
ATOM 807 N N . LYS A 1 102 ? 20.707 10.708 5.786 1.00 77.00 102 LYS A N 1
ATOM 808 C CA . LYS A 1 102 ? 21.638 9.692 6.310 1.00 77.00 102 LYS A CA 1
ATOM 809 C C . LYS A 1 102 ? 20.903 8.357 6.460 1.00 77.00 102 LYS A C 1
ATOM 811 O O . LYS A 1 102 ? 19.868 8.308 7.120 1.00 77.00 102 LYS A O 1
ATOM 816 N N . ILE A 1 103 ? 21.469 7.280 5.915 1.00 67.81 103 ILE A N 1
ATOM 817 C CA . ILE A 1 103 ? 20.993 5.914 6.163 1.00 67.81 103 ILE A CA 1
ATOM 818 C C . ILE A 1 103 ? 21.324 5.568 7.618 1.00 67.81 103 ILE A C 1
ATOM 820 O O . ILE A 1 103 ? 22.482 5.348 7.972 1.00 67.81 103 ILE A O 1
ATOM 824 N N . ILE A 1 104 ? 20.314 5.572 8.485 1.00 63.88 104 ILE A N 1
ATOM 825 C CA . ILE A 1 104 ? 20.447 5.070 9.851 1.00 63.88 104 ILE A CA 1
ATOM 826 C C . ILE A 1 104 ? 20.126 3.578 9.785 1.00 63.88 104 ILE A C 1
ATOM 828 O O . ILE A 1 104 ? 18.965 3.201 9.631 1.00 63.88 104 ILE A O 1
ATOM 832 N N . ASN A 1 105 ? 21.155 2.733 9.877 1.00 50.62 105 ASN A N 1
ATOM 833 C CA . ASN A 1 105 ? 20.983 1.291 10.028 1.00 50.62 105 ASN A CA 1
ATOM 834 C C . ASN A 1 105 ? 20.193 1.027 11.314 1.00 50.62 105 ASN A C 1
ATOM 836 O O . ASN A 1 105 ? 20.739 1.071 12.414 1.00 50.62 105 ASN A O 1
ATOM 840 N N . SER A 1 106 ? 18.895 0.777 11.179 1.00 50.59 106 SER A N 1
ATOM 841 C CA . SER A 1 106 ? 18.092 0.207 12.251 1.00 50.59 106 SER A CA 1
ATOM 842 C C . SER A 1 106 ? 18.286 -1.300 12.176 1.00 50.59 106 SER A C 1
ATOM 844 O O . SER A 1 106 ? 17.774 -1.968 11.282 1.00 50.59 106 SER A O 1
ATOM 846 N N . SER A 1 107 ? 19.093 -1.838 13.087 1.00 43.91 107 SER A N 1
ATOM 847 C CA . SER A 1 107 ? 19.162 -3.274 13.328 1.00 43.91 107 SER A CA 1
ATOM 848 C C . SER A 1 107 ? 17.749 -3.780 13.619 1.00 43.91 107 SER A C 1
ATOM 850 O O . SER A 1 107 ? 17.179 -3.454 14.662 1.00 43.91 107 SER A O 1
ATOM 852 N N . LYS A 1 108 ? 17.168 -4.542 12.691 1.00 45.62 108 LYS A N 1
ATOM 853 C CA . LYS A 1 108 ? 15.965 -5.329 12.954 1.00 45.62 108 LYS A CA 1
ATOM 854 C C . LYS A 1 108 ? 16.336 -6.375 14.008 1.00 45.62 108 LYS A C 1
ATOM 856 O O . LYS A 1 108 ? 17.170 -7.232 13.741 1.00 45.62 108 LYS A O 1
ATOM 861 N N . GLN A 1 109 ? 15.751 -6.292 15.199 1.00 36.84 109 GLN A N 1
ATOM 862 C CA . GLN A 1 109 ? 15.570 -7.487 16.015 1.00 36.84 109 GLN A CA 1
ATOM 863 C C . GLN A 1 109 ? 14.372 -8.228 15.424 1.00 36.84 109 GLN A C 1
ATOM 865 O O . GLN A 1 109 ? 13.245 -7.738 15.464 1.00 36.84 109 GLN A O 1
ATOM 870 N N . GLU A 1 110 ? 14.649 -9.367 14.797 1.00 37.94 110 GLU A N 1
ATOM 871 C CA . GLU A 1 110 ? 13.663 -10.410 14.552 1.00 37.94 110 GLU A CA 1
ATOM 872 C C . GLU A 1 110 ? 13.292 -11.018 15.909 1.00 37.94 110 GLU A C 1
ATOM 874 O O . GLU A 1 110 ? 14.024 -11.846 16.446 1.00 37.94 110 GLU A O 1
ATOM 879 N N . GLU A 1 111 ? 12.166 -10.604 16.489 1.00 36.78 111 GLU A N 1
ATOM 880 C CA . GLU A 1 111 ? 11.489 -11.443 17.477 1.00 36.78 111 GLU A CA 1
ATOM 881 C C . GLU A 1 111 ? 10.708 -12.513 16.715 1.00 36.78 111 GLU A C 1
ATOM 883 O O . GLU A 1 111 ? 9.614 -12.300 16.193 1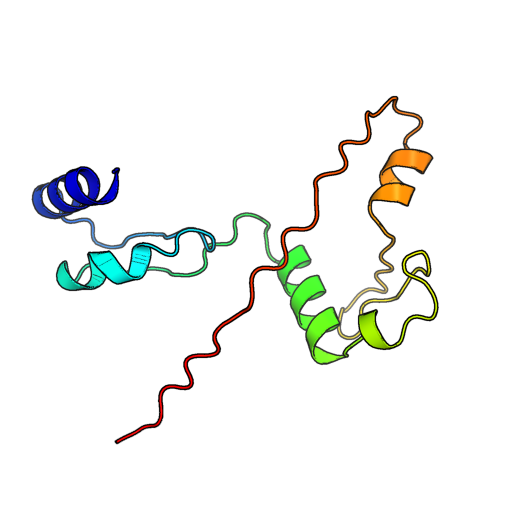.00 36.78 111 GLU A O 1
ATOM 888 N N . THR A 1 112 ? 11.336 -13.680 16.616 1.00 30.22 112 THR A N 1
ATOM 889 C CA . THR A 1 112 ? 10.672 -14.944 16.328 1.00 30.22 112 THR A CA 1
ATOM 890 C C . THR A 1 112 ? 9.857 -15.329 17.564 1.00 30.22 112 THR A C 1
ATOM 892 O O . THR A 1 112 ? 10.407 -15.744 18.583 1.00 30.22 112 THR A O 1
ATOM 895 N N . CYS A 1 113 ? 8.531 -15.188 17.499 1.00 28.77 113 CYS A N 1
ATOM 896 C CA . CYS A 1 113 ? 7.654 -15.847 18.465 1.00 28.77 113 CYS A CA 1
ATOM 897 C C . CYS A 1 113 ? 7.717 -17.355 18.205 1.00 28.77 113 CYS A C 1
ATOM 899 O O . CYS A 1 113 ? 7.126 -17.853 17.250 1.00 28.77 113 CYS A O 1
ATOM 901 N N . SER A 1 114 ? 8.470 -18.069 19.039 1.00 33.00 114 SER A N 1
ATOM 902 C CA . SER A 1 114 ? 8.336 -19.514 19.188 1.00 33.00 114 SER A CA 1
ATOM 903 C C . SER A 1 114 ? 7.013 -19.797 19.897 1.00 33.00 114 SER A C 1
ATOM 905 O O . SER A 1 114 ? 6.714 -19.225 20.945 1.00 33.00 114 SER A O 1
ATOM 907 N N . GLU A 1 115 ? 6.207 -20.644 19.268 1.00 35.12 115 GLU A N 1
ATOM 908 C CA . GLU A 1 115 ? 5.003 -21.236 19.842 1.00 35.12 115 GLU A CA 1
ATOM 909 C C . GLU A 1 115 ? 5.379 -22.069 21.080 1.00 35.12 115 GLU A C 1
ATOM 911 O O . GLU A 1 115 ? 6.335 -22.849 21.040 1.00 35.12 115 GLU A O 1
ATOM 916 N N . ASN A 1 116 ? 4.624 -21.887 22.167 1.00 32.34 116 ASN A N 1
ATOM 917 C CA . ASN A 1 116 ? 4.498 -22.866 23.250 1.00 32.34 116 ASN A CA 1
ATOM 918 C C . ASN A 1 116 ? 3.315 -23.784 22.951 1.00 32.34 116 ASN A C 1
ATOM 920 O O . ASN A 1 116 ? 2.274 -23.241 22.511 1.00 32.34 116 ASN A O 1
#